Protein AF-A0A952HRF7-F1 (afdb_monomer_lite)

Radius of gyration: 11.93 Å; chains: 1; bounding box: 28×17×33 Å

Structure (mmCIF, N/CA/C/O backbone):
data_AF-A0A952HRF7-F1
#
_entry.id   AF-A0A952HRF7-F1
#
loop_
_atom_site.group_PDB
_atom_site.id
_atom_site.type_symbol
_atom_site.label_atom_id
_atom_site.label_alt_id
_atom_site.label_comp_id
_atom_site.label_asym_id
_atom_site.label_entity_id
_atom_site.label_seq_id
_atom_site.pdbx_PDB_ins_code
_atom_site.Cartn_x
_atom_site.Cartn_y
_atom_site.Cartn_z
_atom_site.occupancy
_atom_site.B_iso_or_equiv
_atom_site.auth_seq_id
_atom_site.auth_comp_id
_atom_site.auth_asym_id
_atom_site.auth_atom_id
_atom_site.pdbx_PDB_model_num
ATOM 1 N N . MET A 1 1 ? 12.782 7.896 -23.452 1.00 43.56 1 MET A N 1
ATOM 2 C CA . MET A 1 1 ? 11.728 6.861 -23.421 1.00 43.56 1 MET A CA 1
ATOM 3 C C . MET A 1 1 ? 12.084 5.850 -22.342 1.00 43.56 1 MET A C 1
ATOM 5 O O . MET A 1 1 ? 12.539 4.763 -22.652 1.00 43.56 1 MET A O 1
ATOM 9 N N . VAL A 1 2 ? 11.974 6.236 -21.075 1.00 53.81 2 VAL A N 1
ATOM 10 C CA . VAL A 1 2 ? 12.100 5.324 -19.931 1.00 53.81 2 VAL A CA 1
ATOM 11 C C . VAL A 1 2 ? 11.111 5.879 -18.928 1.00 53.81 2 VAL A C 1
ATOM 13 O O . VAL A 1 2 ? 11.440 6.843 -18.260 1.00 53.81 2 VAL A O 1
ATOM 16 N N . GLU A 1 3 ? 9.869 5.403 -18.928 1.00 56.34 3 GLU A N 1
ATOM 17 C CA . GLU A 1 3 ? 8.897 5.922 -17.950 1.00 56.34 3 GLU A CA 1
ATOM 18 C C . GLU A 1 3 ? 7.729 4.968 -17.689 1.00 56.34 3 GLU A C 1
ATOM 20 O O . GLU A 1 3 ? 7.308 4.852 -16.547 1.00 56.34 3 GLU A O 1
ATOM 25 N N . LYS A 1 4 ? 7.256 4.195 -18.680 1.00 53.84 4 LYS A N 1
ATOM 26 C CA . LYS A 1 4 ? 6.193 3.195 -18.448 1.00 53.84 4 LYS A CA 1
ATOM 27 C C . LYS A 1 4 ? 6.706 1.783 -18.170 1.00 53.84 4 LYS A C 1
ATOM 29 O O . LYS A 1 4 ? 6.210 1.140 -17.254 1.00 53.84 4 LYS A O 1
ATOM 34 N N . ASP A 1 5 ? 7.725 1.325 -18.893 1.00 56.84 5 ASP A N 1
ATOM 35 C CA . ASP A 1 5 ? 8.134 -0.088 -18.836 1.00 56.84 5 ASP A CA 1
ATOM 36 C C . ASP A 1 5 ? 8.729 -0.497 -17.483 1.00 56.84 5 ASP A C 1
ATOM 38 O O . ASP A 1 5 ? 8.492 -1.604 -17.014 1.00 56.84 5 ASP A O 1
ATOM 42 N N . VAL A 1 6 ? 9.439 0.414 -16.809 1.00 60.88 6 VAL A N 1
ATOM 43 C CA . VAL A 1 6 ? 10.034 0.148 -15.486 1.00 60.88 6 VAL A CA 1
ATOM 44 C C . VAL A 1 6 ? 8.961 0.066 -14.400 1.00 60.88 6 VAL A C 1
ATOM 46 O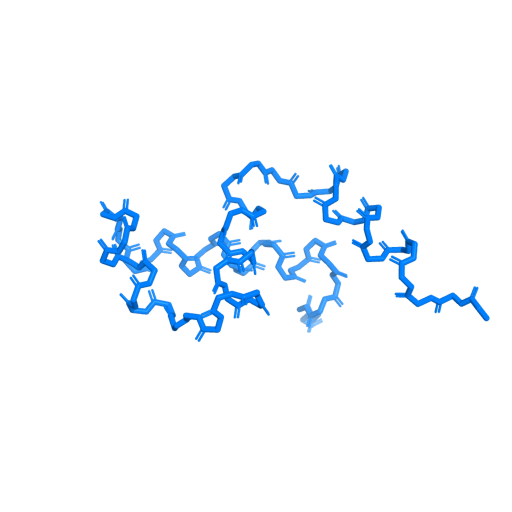 O . VAL A 1 6 ? 9.025 -0.803 -13.539 1.00 60.88 6 VAL A O 1
ATOM 49 N N . LEU A 1 7 ? 7.951 0.938 -14.450 1.00 62.16 7 LEU A N 1
ATOM 50 C CA . LEU A 1 7 ? 6.821 0.895 -13.519 1.00 62.16 7 LEU A CA 1
ATOM 51 C C . LEU A 1 7 ? 5.987 -0.371 -13.720 1.00 62.16 7 LEU A C 1
ATOM 53 O O . LEU A 1 7 ? 5.615 -1.013 -12.743 1.00 62.16 7 LEU A O 1
ATOM 57 N N . VAL A 1 8 ? 5.747 -0.761 -14.975 1.00 67.75 8 VAL A N 1
ATOM 58 C CA . VAL A 1 8 ? 5.055 -2.013 -15.301 1.00 67.75 8 VAL A CA 1
ATOM 59 C C . VAL A 1 8 ? 5.846 -3.218 -14.794 1.00 67.75 8 VAL A C 1
ATOM 61 O O . VAL A 1 8 ? 5.256 -4.088 -14.167 1.00 67.75 8 VAL A O 1
ATOM 64 N N . ASP A 1 9 ? 7.165 -3.252 -14.990 1.00 68.06 9 ASP A N 1
ATOM 65 C CA . ASP A 1 9 ? 8.020 -4.341 -14.505 1.00 68.06 9 ASP A CA 1
ATOM 66 C C . ASP A 1 9 ? 8.037 -4.431 -12.972 1.00 68.06 9 ASP A C 1
ATOM 68 O O . ASP A 1 9 ? 7.884 -5.507 -12.401 1.00 68.06 9 ASP A O 1
ATOM 72 N N . ILE A 1 10 ? 8.137 -3.296 -12.278 1.00 68.94 10 ILE A N 1
ATOM 73 C CA . ILE A 1 10 ? 8.096 -3.243 -10.812 1.00 68.94 10 ILE A CA 1
ATOM 74 C C . ILE A 1 10 ? 6.742 -3.731 -10.287 1.00 68.94 10 ILE A C 1
ATOM 76 O O . ILE A 1 10 ? 6.694 -4.595 -9.410 1.00 68.94 10 ILE A O 1
ATOM 80 N N . VAL A 1 11 ? 5.640 -3.206 -10.825 1.00 72.12 11 VAL A N 1
ATOM 81 C CA . VAL A 1 11 ? 4.291 -3.582 -10.388 1.00 72.12 11 VAL A CA 1
ATOM 82 C C . VAL A 1 11 ? 4.000 -5.043 -10.731 1.00 72.12 11 VAL A C 1
ATOM 84 O O . VAL A 1 11 ? 3.397 -5.736 -9.918 1.00 72.12 11 VAL A O 1
ATOM 87 N N . ALA A 1 12 ? 4.455 -5.545 -11.881 1.00 69.94 12 ALA A N 1
ATOM 88 C CA . ALA A 1 12 ? 4.218 -6.922 -12.314 1.00 69.94 12 ALA A CA 1
ATOM 89 C C . ALA A 1 12 ? 5.122 -7.956 -11.621 1.00 69.94 12 ALA A C 1
ATOM 91 O O . ALA A 1 12 ? 4.655 -9.057 -11.347 1.00 69.94 12 ALA A O 1
ATOM 92 N N . ASN A 1 13 ? 6.382 -7.624 -11.316 1.00 76.88 13 ASN A N 1
ATOM 93 C CA . ASN A 1 13 ? 7.373 -8.609 -10.863 1.00 76.88 13 ASN A CA 1
ATOM 94 C C . ASN A 1 13 ? 7.868 -8.419 -9.422 1.00 76.88 13 ASN A C 1
ATOM 96 O O . ASN A 1 13 ? 8.359 -9.383 -8.838 1.00 76.88 13 ASN A O 1
ATOM 100 N N . LYS A 1 14 ? 7.767 -7.221 -8.823 1.00 84.12 14 LYS A N 1
ATOM 101 C CA . LYS A 1 14 ? 8.281 -6.972 -7.457 1.00 84.12 14 LYS A CA 1
ATOM 102 C C . LYS A 1 14 ? 7.214 -6.980 -6.370 1.00 84.12 14 LYS A C 1
ATOM 104 O O . LYS A 1 14 ? 7.525 -7.322 -5.230 1.00 84.12 14 LYS A O 1
ATOM 109 N N . LEU A 1 15 ? 5.992 -6.585 -6.707 1.00 89.94 15 LEU A N 1
ATOM 110 C CA . LEU A 1 15 ? 4.867 -6.609 -5.776 1.00 89.94 15 LEU A CA 1
ATOM 111 C C . LEU A 1 15 ? 4.242 -8.006 -5.716 1.00 89.94 15 LEU A C 1
ATOM 113 O O . LEU A 1 15 ? 4.196 -8.717 -6.726 1.00 89.94 15 LEU A O 1
ATOM 117 N N . ASP A 1 16 ? 3.745 -8.398 -4.549 1.00 92.25 16 ASP A N 1
ATOM 118 C CA . ASP A 1 16 ? 2.829 -9.537 -4.449 1.00 92.25 16 ASP A CA 1
ATOM 119 C C . ASP A 1 16 ? 1.400 -9.144 -4.882 1.00 92.25 16 ASP A C 1
ATOM 121 O O . ASP A 1 16 ? 1.143 -8.008 -5.289 1.00 92.25 16 ASP A O 1
ATOM 125 N N . GLU A 1 17 ? 0.473 -10.106 -4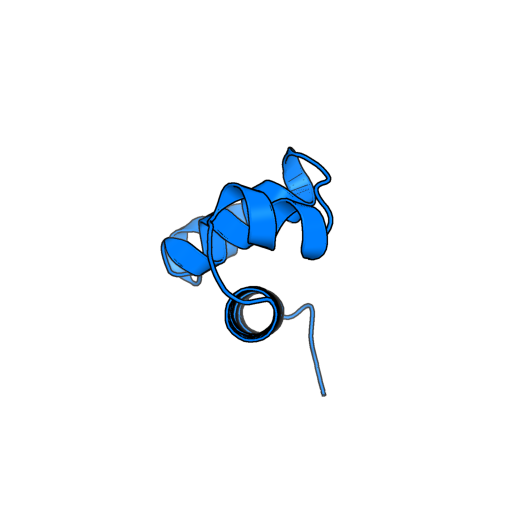.905 1.00 91.81 17 GLU A N 1
ATOM 126 C CA . GLU A 1 17 ? -0.906 -9.859 -5.352 1.00 91.81 17 GLU A CA 1
ATOM 127 C C . GLU A 1 17 ? -1.658 -8.872 -4.453 1.00 91.81 17 GLU A C 1
ATOM 129 O O . GLU A 1 17 ? -2.404 -8.036 -4.964 1.00 91.81 17 GLU A O 1
ATOM 134 N N . GLU A 1 18 ? -1.435 -8.928 -3.139 1.00 94.00 18 GLU A N 1
ATOM 135 C CA . GLU A 1 18 ? -2.116 -8.059 -2.178 1.00 94.00 18 GLU A CA 1
ATOM 136 C C . GLU A 1 18 ? -1.583 -6.623 -2.266 1.00 94.00 18 GLU A C 1
ATOM 138 O O . GLU A 1 18 ? -2.354 -5.664 -2.299 1.00 94.00 18 GLU A O 1
ATOM 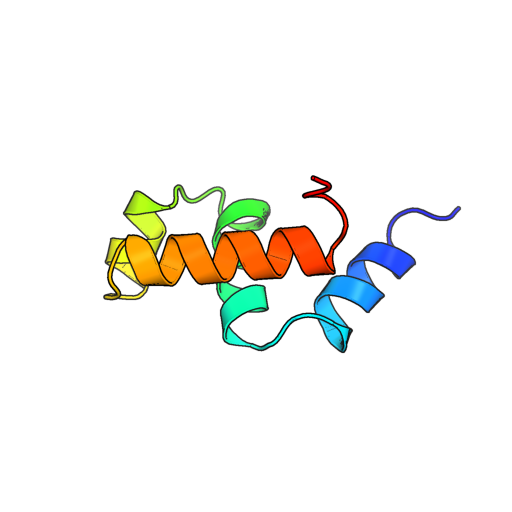143 N N . GLU A 1 19 ? -0.267 -6.464 -2.382 1.00 93.94 19 GLU A N 1
ATOM 144 C CA . GLU A 1 19 ? 0.397 -5.181 -2.600 1.00 93.94 19 GLU A CA 1
ATOM 145 C C . GLU A 1 19 ? -0.031 -4.543 -3.924 1.00 93.94 19 GLU A C 1
ATOM 147 O O . GLU A 1 19 ? -0.359 -3.355 -3.961 1.00 93.94 19 GLU A O 1
ATOM 152 N N . ARG A 1 20 ? -0.082 -5.329 -5.012 1.00 92.38 20 ARG A N 1
ATOM 153 C CA . ARG A 1 20 ? -0.597 -4.860 -6.308 1.00 92.38 20 ARG A CA 1
ATOM 154 C C . ARG A 1 20 ? -2.022 -4.356 -6.192 1.00 92.38 20 ARG A C 1
ATOM 156 O O . ARG A 1 20 ? -2.331 -3.318 -6.767 1.00 92.38 20 ARG A O 1
ATOM 163 N N . LEU A 1 21 ? -2.877 -5.092 -5.486 1.00 93.69 21 LEU A N 1
ATOM 164 C CA . LEU A 1 21 ? -4.276 -4.728 -5.316 1.00 93.69 21 LEU A CA 1
ATOM 165 C C . LEU A 1 21 ? -4.408 -3.401 -4.564 1.00 93.69 21 LEU A C 1
ATOM 167 O O . LEU A 1 21 ? -5.104 -2.510 -5.039 1.00 93.69 21 LEU A O 1
ATOM 171 N N . VAL A 1 22 ? -3.695 -3.228 -3.447 1.00 94.75 22 VAL A N 1
ATOM 172 C CA . VAL A 1 22 ? -3.717 -1.969 -2.683 1.00 94.75 22 VAL A CA 1
ATOM 173 C C . VAL A 1 22 ? -3.215 -0.798 -3.531 1.00 94.75 22 VAL A C 1
ATOM 175 O O . VAL A 1 22 ? -3.866 0.241 -3.582 1.00 94.75 22 VAL A O 1
ATOM 178 N N . ILE A 1 23 ? -2.107 -0.966 -4.258 1.00 91.75 23 ILE A N 1
ATOM 179 C CA . ILE A 1 23 ? -1.580 0.069 -5.162 1.00 91.75 23 ILE A CA 1
ATOM 180 C C . ILE A 1 23 ? -2.564 0.368 -6.298 1.00 91.75 23 ILE A C 1
ATOM 182 O O . ILE A 1 23 ? -2.755 1.530 -6.647 1.00 91.75 23 ILE A O 1
ATOM 186 N N . ALA A 1 24 ? -3.230 -0.643 -6.855 1.00 91.12 24 ALA A N 1
ATOM 187 C CA . ALA A 1 24 ? -4.234 -0.432 -7.889 1.00 91.12 24 ALA A CA 1
ATOM 188 C C . ALA A 1 24 ? -5.405 0.414 -7.370 1.00 91.12 24 ALA A C 1
ATOM 190 O O . ALA A 1 24 ? -5.784 1.391 -8.009 1.00 91.12 24 ALA A O 1
ATOM 191 N N . LEU A 1 25 ? -5.917 0.099 -6.180 1.00 93.25 25 LEU A N 1
ATOM 192 C CA . LEU A 1 25 ? -7.012 0.848 -5.564 1.00 93.25 25 LEU A CA 1
ATOM 193 C C . LEU A 1 25 ? -6.620 2.299 -5.243 1.00 93.25 25 LEU A C 1
ATOM 195 O O . LEU A 1 25 ? -7.427 3.200 -5.441 1.00 93.25 25 LEU A O 1
ATOM 199 N N . VAL A 1 26 ? -5.379 2.548 -4.812 1.00 90.94 26 VAL A N 1
ATOM 200 C CA . VAL A 1 26 ? -4.899 3.915 -4.539 1.00 90.94 26 VAL A CA 1
ATOM 201 C C . VAL A 1 26 ? -4.684 4.720 -5.823 1.00 90.94 26 VAL A C 1
ATOM 203 O O . VAL A 1 26 ? -5.071 5.881 -5.886 1.00 90.94 26 VAL A O 1
ATOM 206 N N . PHE A 1 27 ? -4.034 4.146 -6.839 1.00 87.75 27 PHE A N 1
ATOM 207 C CA . PHE A 1 27 ? -3.570 4.913 -8.004 1.00 87.75 27 PHE A CA 1
ATOM 208 C C . PHE A 1 27 ? -4.516 4.882 -9.207 1.00 87.75 27 PHE A C 1
ATOM 210 O O . PHE A 1 27 ? -4.494 5.822 -9.997 1.00 87.75 27 PHE A O 1
ATOM 217 N N . TYR A 1 28 ? -5.301 3.817 -9.386 1.00 88.44 28 TYR A N 1
ATOM 218 C CA . TYR A 1 28 ? -6.259 3.711 -10.493 1.00 88.44 28 TYR A CA 1
ATOM 219 C C . TYR A 1 28 ? -7.673 4.096 -10.070 1.00 88.44 28 TYR A C 1
ATOM 221 O O . TYR A 1 28 ? -8.348 4.794 -10.818 1.00 88.44 28 TYR A O 1
ATOM 229 N N . GLU A 1 29 ? -8.104 3.656 -8.887 1.00 90.00 29 GLU A N 1
ATOM 230 C CA . GLU A 1 29 ? -9.447 3.953 -8.366 1.00 90.00 29 GLU A CA 1
ATOM 231 C C . GLU A 1 29 ? -9.471 5.202 -7.466 1.00 90.00 29 GLU A C 1
ATOM 233 O O . GLU A 1 29 ? -10.534 5.598 -6.997 1.00 90.00 29 GLU A O 1
ATOM 238 N N . GLU A 1 30 ? -8.309 5.823 -7.220 1.00 93.19 30 GLU A N 1
ATOM 239 C CA . GLU A 1 30 ? -8.136 7.015 -6.372 1.00 93.19 30 GLU A CA 1
ATOM 240 C C . GLU A 1 30 ? -8.723 6.866 -4.951 1.00 93.19 30 GLU A C 1
ATOM 242 O O . GLU A 1 30 ? -9.074 7.854 -4.303 1.00 93.19 30 GLU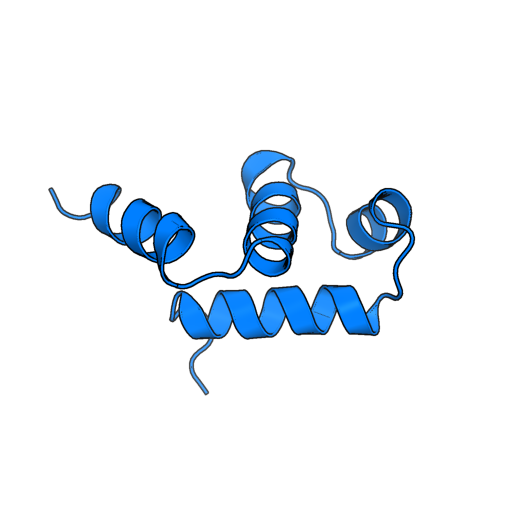 A O 1
ATOM 247 N N . LEU A 1 31 ? -8.807 5.631 -4.440 1.00 95.69 31 LEU A N 1
ATOM 248 C CA . LEU A 1 31 ? -9.349 5.351 -3.113 1.00 95.69 31 LEU A CA 1
ATOM 249 C C . LEU A 1 31 ? -8.351 5.704 -2.011 1.00 95.69 31 LEU A C 1
ATOM 251 O O . LEU A 1 31 ? -7.154 5.409 -2.077 1.00 95.69 31 LEU A O 1
ATOM 255 N N . SER A 1 32 ? -8.870 6.267 -0.926 1.00 95.81 32 SER A N 1
ATOM 256 C CA . SER A 1 32 ? -8.116 6.461 0.306 1.00 95.81 32 SER A CA 1
ATOM 257 C C . SER A 1 32 ? -7.912 5.141 1.057 1.00 95.81 32 SER A C 1
ATOM 259 O O . SER A 1 32 ? -8.689 4.196 0.931 1.00 95.81 32 SER A O 1
ATOM 261 N N . ILE A 1 33 ? -6.903 5.090 1.936 1.00 94.69 33 ILE A N 1
ATOM 262 C CA . ILE A 1 33 ? -6.649 3.921 2.801 1.00 94.69 33 ILE A CA 1
ATOM 263 C C . ILE A 1 33 ? -7.901 3.514 3.594 1.00 94.69 33 ILE A C 1
ATOM 265 O O . ILE A 1 33 ? -8.161 2.327 3.753 1.00 94.69 33 ILE A O 1
ATOM 269 N N . LYS A 1 34 ? -8.717 4.481 4.034 1.00 95.62 34 LYS A N 1
ATOM 270 C CA . LYS A 1 34 ? -9.963 4.212 4.767 1.00 95.62 34 LYS A CA 1
ATOM 271 C C . LYS A 1 34 ? -11.014 3.521 3.903 1.00 95.62 34 LYS A C 1
ATOM 273 O O . LYS A 1 34 ? -11.634 2.566 4.352 1.00 95.62 34 LYS A O 1
ATOM 278 N N . GLU A 1 35 ? -11.182 3.965 2.662 1.00 97.50 35 GLU A N 1
ATOM 279 C CA . GLU A 1 35 ? -12.102 3.320 1.718 1.00 97.50 35 GLU A CA 1
ATOM 280 C C . GLU A 1 35 ? -11.613 1.914 1.357 1.00 97.50 35 GLU A C 1
ATOM 282 O O . GLU A 1 35 ? -12.403 0.979 1.288 1.00 97.50 35 GLU A O 1
ATOM 287 N N . ILE A 1 36 ? -10.299 1.724 1.217 1.00 96.75 36 ILE A N 1
ATOM 288 C CA . ILE A 1 36 ? -9.703 0.412 0.935 1.00 96.75 36 ILE A CA 1
ATOM 289 C C . ILE A 1 36 ? -9.916 -0.566 2.098 1.00 96.75 36 ILE A C 1
ATOM 291 O O . ILE A 1 36 ? -10.214 -1.734 1.865 1.00 96.75 36 ILE A O 1
ATOM 2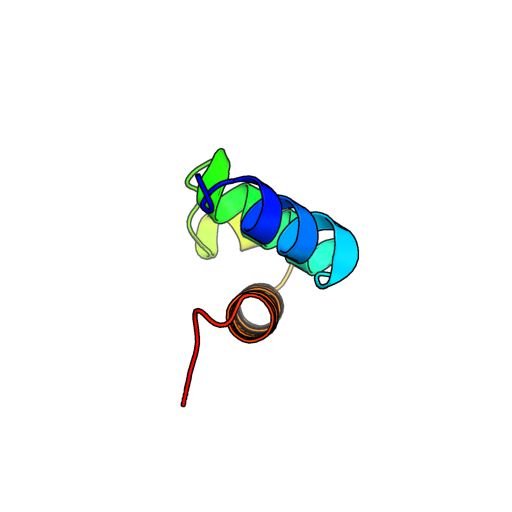95 N N . VAL A 1 37 ? -9.800 -0.103 3.343 1.00 97.62 37 VAL A N 1
ATOM 296 C CA . VAL A 1 37 ? -10.110 -0.883 4.557 1.00 97.62 37 VAL A CA 1
ATOM 297 C C . VAL A 1 37 ? -11.544 -1.410 4.519 1.00 97.62 37 VAL A C 1
ATOM 299 O O . VAL A 1 37 ? -11.768 -2.597 4.764 1.00 97.62 37 VAL A O 1
ATOM 302 N N . GLU A 1 38 ? -12.503 -0.559 4.148 1.00 96.69 38 GLU A N 1
ATOM 303 C CA . GLU A 1 38 ? -13.912 -0.942 4.019 1.00 96.69 38 GLU A CA 1
ATOM 304 C C . GLU A 1 38 ? -14.148 -1.911 2.850 1.00 96.69 38 GLU A C 1
ATOM 306 O O . GLU A 1 38 ? -14.847 -2.913 3.014 1.00 96.69 38 GLU A O 1
ATOM 311 N N . VAL A 1 39 ? -13.529 -1.656 1.691 1.00 96.06 39 VAL A N 1
ATOM 312 C CA . VAL A 1 39 ? -13.664 -2.479 0.476 1.00 96.06 39 VAL A CA 1
ATOM 313 C C . VAL A 1 39 ? -13.057 -3.869 0.659 1.00 96.06 39 VAL A C 1
ATOM 315 O O . VAL A 1 39 ? -13.672 -4.866 0.282 1.00 96.06 39 VAL A O 1
ATOM 318 N N . LEU A 1 40 ? -11.859 -3.952 1.241 1.00 95.25 40 LEU A N 1
ATOM 319 C CA . LEU A 1 40 ? -11.150 -5.216 1.446 1.00 95.25 40 LEU A CA 1
ATOM 320 C C . LEU A 1 40 ? -11.584 -5.943 2.725 1.00 95.25 40 LEU A C 1
ATOM 322 O O . LEU A 1 40 ? -11.195 -7.092 2.917 1.00 95.25 40 LEU A O 1
ATOM 326 N N . GLN A 1 41 ? -12.380 -5.298 3.590 1.00 95.56 41 GLN A N 1
ATOM 327 C CA . GLN A 1 41 ? -12.795 -5.822 4.898 1.00 95.56 41 GLN A CA 1
ATOM 328 C C . GLN A 1 41 ? -11.603 -6.248 5.774 1.00 95.56 41 GLN A C 1
ATOM 330 O O . GLN A 1 41 ? -11.648 -7.261 6.474 1.00 95.56 41 GLN A O 1
ATOM 335 N N . ARG A 1 42 ? -10.520 -5.468 5.721 1.00 95.62 42 ARG A N 1
ATOM 336 C CA . ARG A 1 42 ? -9.282 -5.682 6.491 1.00 95.62 42 ARG A CA 1
ATOM 337 C C . ARG A 1 42 ? -9.076 -4.559 7.493 1.00 95.62 42 ARG A C 1
ATOM 339 O O . ARG A 1 42 ? -9.803 -3.576 7.473 1.00 95.62 42 ARG A O 1
ATOM 346 N N . SER A 1 43 ? -8.091 -4.688 8.376 1.00 97.12 43 SER A N 1
ATOM 347 C CA . SER A 1 43 ? -7.737 -3.603 9.297 1.00 97.12 43 SER A CA 1
ATOM 348 C C . SER A 1 43 ? -6.916 -2.499 8.615 1.00 97.12 43 SER A C 1
ATOM 350 O O . SER A 1 43 ? -6.187 -2.740 7.652 1.00 97.12 43 SER A O 1
ATOM 352 N N . GLU A 1 44 ? -6.992 -1.279 9.154 1.00 96.50 44 GLU A N 1
ATOM 353 C CA . GLU A 1 44 ? -6.198 -0.128 8.690 1.00 96.50 44 GLU A CA 1
ATOM 354 C C 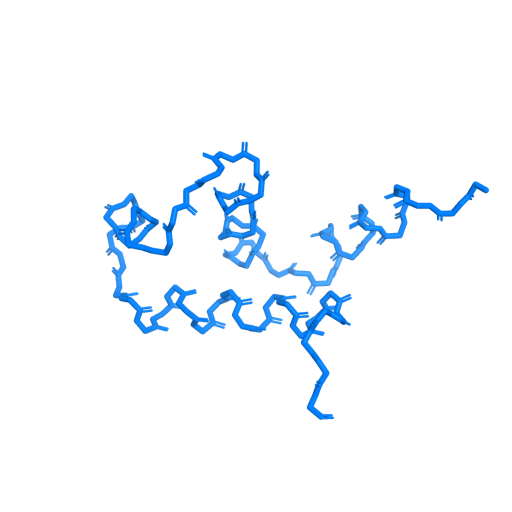. GLU A 1 44 ? -4.690 -0.376 8.777 1.00 96.50 44 GLU A C 1
ATOM 356 O O . GLU A 1 44 ? -3.938 0.049 7.899 1.00 96.50 44 GLU A O 1
ATOM 361 N N . GLU A 1 45 ? -4.248 -1.122 9.789 1.00 96.50 45 GLU A N 1
ATOM 362 C CA . GLU A 1 45 ? -2.844 -1.472 9.971 1.00 96.50 45 GLU A CA 1
ATOM 363 C C . GLU A 1 45 ? -2.342 -2.423 8.875 1.00 96.50 45 GLU A C 1
ATOM 365 O O . GLU A 1 45 ? -1.278 -2.188 8.304 1.00 96.50 45 GLU A O 1
ATOM 370 N N . GLU A 1 46 ? -3.127 -3.440 8.503 1.00 95.56 46 GLU A N 1
ATOM 371 C CA . GLU A 1 46 ? -2.770 -4.356 7.412 1.00 95.56 46 GLU A CA 1
ATOM 372 C C . GLU A 1 46 ? -2.665 -3.632 6.066 1.00 95.56 46 GLU A C 1
ATOM 374 O O . GLU A 1 46 ? -1.682 -3.809 5.342 1.00 95.56 46 GLU A O 1
ATOM 379 N N . VAL A 1 47 ? -3.655 -2.794 5.736 1.00 96.56 47 VAL A N 1
ATOM 380 C CA . VAL A 1 47 ? -3.670 -2.040 4.472 1.00 96.56 47 VAL A CA 1
ATOM 381 C C . VAL A 1 47 ? -2.507 -1.048 4.424 1.00 96.56 47 VAL A C 1
ATOM 383 O O . VAL A 1 47 ? -1.812 -0.960 3.411 1.00 96.56 47 VAL A O 1
ATOM 386 N N . SER A 1 48 ? -2.233 -0.353 5.531 1.00 95.38 48 SER A N 1
ATOM 387 C CA . SER A 1 48 ? -1.106 0.583 5.624 1.00 95.38 48 SER A CA 1
ATOM 388 C C . SER A 1 48 ? 0.245 -0.120 5.490 1.00 95.38 48 SER A C 1
ATOM 390 O O . SER A 1 48 ? 1.147 0.401 4.831 1.00 95.38 48 SER A O 1
ATOM 392 N N . GLN A 1 49 ? 0.400 -1.314 6.068 1.00 96.38 49 GLN A N 1
ATOM 393 C CA . GLN A 1 49 ? 1.618 -2.112 5.923 1.00 96.38 49 GLN A CA 1
ATOM 394 C C . GLN A 1 49 ? 1.812 -2.599 4.485 1.00 96.38 49 GLN A C 1
ATOM 396 O O . GLN A 1 49 ? 2.921 -2.495 3.964 1.00 96.38 49 GLN A O 1
ATOM 401 N N . LEU A 1 50 ? 0.754 -3.095 3.834 1.00 95.75 50 LEU A N 1
ATOM 402 C CA . LEU A 1 50 ? 0.798 -3.497 2.423 1.00 95.75 50 LEU A CA 1
ATOM 403 C C . LEU A 1 50 ? 1.211 -2.325 1.532 1.00 95.75 50 LEU A C 1
ATOM 405 O O . LEU A 1 50 ? 2.138 -2.455 0.737 1.00 95.75 50 LEU A O 1
ATOM 409 N N . TYR A 1 51 ? 0.583 -1.164 1.724 1.00 94.00 51 TYR A N 1
ATOM 410 C CA . TYR A 1 51 ? 0.936 0.056 1.006 1.00 94.00 51 TYR A CA 1
ATOM 411 C C . TYR A 1 51 ? 2.402 0.449 1.235 1.00 94.00 51 TYR A C 1
ATOM 413 O O . TYR A 1 51 ? 3.134 0.688 0.279 1.00 94.00 51 TYR A O 1
ATOM 421 N N . THR A 1 52 ? 2.858 0.461 2.489 1.00 94.31 52 THR A N 1
ATOM 422 C CA . THR A 1 52 ? 4.237 0.835 2.843 1.00 94.31 52 THR A CA 1
ATOM 423 C C . THR A 1 52 ? 5.252 -0.098 2.181 1.00 94.31 52 THR A C 1
ATOM 425 O O . THR A 1 52 ? 6.140 0.380 1.476 1.00 94.31 52 THR A O 1
ATOM 428 N N . ARG A 1 53 ? 5.082 -1.423 2.311 1.00 93.62 53 ARG A N 1
ATOM 429 C CA . ARG A 1 53 ? 5.968 -2.414 1.672 1.00 93.62 53 ARG A CA 1
ATOM 430 C C . ARG A 1 53 ? 5.973 -2.281 0.153 1.00 93.62 53 ARG A C 1
ATOM 432 O O . ARG A 1 53 ? 7.028 -2.377 -0.475 1.00 93.62 53 ARG A O 1
ATOM 439 N N . ALA A 1 54 ? 4.810 -2.030 -0.446 1.00 91.94 54 ALA A N 1
ATOM 440 C CA . ALA A 1 54 ? 4.709 -1.816 -1.880 1.00 91.94 54 ALA A CA 1
ATOM 441 C C . ALA A 1 54 ? 5.488 -0.566 -2.321 1.00 91.94 54 ALA A C 1
ATOM 443 O O . ALA A 1 54 ? 6.274 -0.627 -3.266 1.00 91.94 54 ALA A O 1
ATOM 444 N N . MET A 1 55 ? 5.342 0.549 -1.602 1.00 90.12 55 MET A N 1
ATOM 445 C CA . MET A 1 55 ? 6.044 1.801 -1.896 1.00 90.12 55 MET A CA 1
ATOM 446 C C . MET A 1 55 ? 7.564 1.690 -1.713 1.00 90.12 55 MET A C 1
ATOM 448 O O . MET A 1 55 ? 8.316 2.258 -2.511 1.00 90.12 55 MET A O 1
ATOM 452 N N . GLU A 1 56 ? 8.031 0.919 -0.728 1.00 90.00 56 GLU A N 1
ATOM 453 C CA . GLU A 1 56 ? 9.449 0.566 -0.564 1.00 90.00 56 GLU A CA 1
ATOM 454 C C . GLU A 1 56 ? 9.969 -0.245 -1.760 1.00 90.00 56 GLU A C 1
ATOM 456 O O . GLU A 1 56 ? 11.013 0.075 -2.329 1.00 90.00 56 GLU A O 1
ATOM 461 N N . LYS A 1 57 ? 9.218 -1.259 -2.211 1.00 87.75 57 LYS A N 1
ATOM 462 C CA . LYS A 1 57 ? 9.580 -2.096 -3.371 1.00 87.75 57 LYS A CA 1
ATOM 463 C C . LYS A 1 57 ? 9.599 -1.320 -4.690 1.00 87.75 57 LYS A C 1
ATOM 465 O O . LYS A 1 57 ? 10.411 -1.629 -5.569 1.00 87.75 57 LYS A O 1
ATOM 470 N N . ILE A 1 58 ? 8.725 -0.320 -4.826 1.00 85.88 58 ILE A N 1
ATOM 471 C CA . ILE A 1 58 ? 8.711 0.610 -5.964 1.00 85.88 58 ILE A CA 1
ATOM 472 C C . ILE A 1 58 ? 9.884 1.603 -5.881 1.00 85.88 58 ILE A C 1
ATOM 474 O O . ILE A 1 58 ? 10.320 2.129 -6.904 1.00 85.88 58 ILE A O 1
ATOM 478 N N . GLY A 1 59 ? 10.452 1.809 -4.689 1.00 84.00 59 GLY A N 1
ATOM 479 C CA . GLY A 1 59 ? 11.529 2.767 -4.440 1.00 84.00 59 GLY A CA 1
ATOM 480 C C . GLY A 1 59 ? 11.033 4.202 -4.248 1.00 84.00 59 GLY A C 1
ATOM 481 O O . GLY A 1 59 ? 11.815 5.139 -4.377 1.00 84.00 59 GLY A O 1
ATOM 482 N N . MET A 1 60 ? 9.739 4.384 -3.967 1.00 78.12 60 MET A N 1
ATOM 483 C CA . MET A 1 60 ? 9.141 5.691 -3.661 1.00 78.12 60 MET A CA 1
ATOM 484 C C . MET A 1 60 ? 9.182 6.027 -2.168 1.00 78.12 60 MET A C 1
ATOM 486 O O . MET A 1 60 ? 9.020 7.189 -1.801 1.00 78.12 60 MET A O 1
ATOM 490 N N . LEU A 1 61 ? 9.420 5.031 -1.315 1.00 73.69 61 LEU A N 1
ATOM 491 C CA . LEU A 1 61 ? 9.733 5.231 0.091 1.00 73.69 61 LEU A CA 1
ATOM 492 C C . LEU A 1 61 ? 11.225 4.946 0.289 1.00 73.69 61 LEU A C 1
ATOM 494 O O . LEU A 1 61 ? 11.666 3.805 0.169 1.00 73.69 61 LEU A O 1
ATOM 498 N N . VAL A 1 62 ? 12.004 5.996 0.539 1.00 50.69 62 VAL A N 1
ATOM 499 C CA . VAL A 1 62 ? 13.427 5.895 0.878 1.00 50.69 62 VAL A CA 1
ATOM 500 C C . VAL A 1 62 ? 13.594 6.549 2.244 1.00 50.69 62 VAL A C 1
ATOM 502 O O . VAL A 1 62 ? 13.210 7.709 2.407 1.00 50.69 62 VAL A O 1
ATOM 505 N N . ALA A 1 63 ? 14.085 5.785 3.219 1.00 51.59 63 ALA A N 1
ATOM 506 C CA . ALA A 1 63 ? 14.458 6.291 4.539 1.00 51.59 63 ALA A CA 1
ATOM 507 C C . ALA A 1 63 ? 15.830 6.976 4.498 1.00 51.59 63 ALA A C 1
ATOM 509 O O . ALA A 1 63 ? 16.699 6.500 3.727 1.00 51.59 63 ALA A O 1
#

Foldseek 3Di:
DPDPPLLCCLLVPVADPLLNVLCCCCPVVVDDLVVVCVVVVHDSVVSVVSPVVSCVSSVVDDD

Secondary structure (DSSP, 8-state):
--SSHHHHHHHHHTS-HHHHHHHHHHHTS---HHHHHHHHT--HHHHHHHHHHHHHHHT----

Sequence (63 aa):
MVEKDVLVDIVANKLDEEERLVIALVFYEELSIKEIVEVLQRSEEEVSQLYTRAMEKIGMLVA

pLDDT: mean 84.96, std 14.8, range [43.56, 97.62]